Protein AF-D5QD76-F1 (afdb_monomer_lite)

Organism: NCBI:txid714995

pLDDT: mean 94.99, std 6.22, range [57.44, 98.19]

Sequence (59 aa):
MEAEIEHLRTALADPGLYARDPNAFTSTTRKLEDAQARLTAAEERWLELEMLRESLKSN

InterPro domains:
  IPR032524 ABC transporter Uup, C-terminal [PF16326] (1-50)
  IPR037118 Valyl-tRNA synthetase, tRNA-binding arm superfamily [G3DSA:1.10.287.380] (1-55)

Foldseek 3Di:
DVVLLVVLVVCLPPPCCCVVPVPSNVVSVVVNVVVVVVVVVVVVVVVVVVVVVVVVVVD

Secondary structure (DSSP, 8-state):
-HHHHHHHHHHHT-TTHHHH-HHHHHHHHHHHHHHHHHHHHHHHHHHHHHHHHHHHH--

Radius of gyration: 17.56 Å; chains: 1; bounding box: 29×13×54 Å

Structure (mmCIF, N/CA/C/O backbone):
data_AF-D5QD76-F1
#
_entry.id   AF-D5QD76-F1
#
loop_
_atom_site.group_PDB
_atom_site.id
_atom_site.type_symbol
_atom_site.label_atom_id
_atom_site.label_alt_id
_atom_site.label_comp_id
_atom_site.label_asym_id
_atom_site.label_entity_id
_atom_site.label_seq_id
_atom_site.pdbx_PDB_ins_code
_atom_site.Cartn_x
_atom_site.Cartn_y
_atom_site.Cartn_z
_atom_site.occupancy
_atom_site.B_iso_or_equiv
_atom_site.auth_seq_id
_atom_site.auth_comp_id
_atom_site.auth_asym_id
_atom_site.auth_atom_id
_atom_site.pdbx_PDB_model_num
ATOM 1 N N . MET A 1 1 ? -6.260 -5.190 -9.514 1.00 77.19 1 MET A N 1
ATOM 2 C CA . MET A 1 1 ? -5.277 -4.801 -8.477 1.00 77.19 1 MET A CA 1
ATOM 3 C C . MET A 1 1 ? -5.659 -3.459 -7.868 1.00 77.19 1 MET A C 1
ATOM 5 O O . MET A 1 1 ? -5.834 -3.401 -6.664 1.00 77.19 1 MET A O 1
ATOM 9 N N . GLU A 1 2 ? -5.928 -2.424 -8.664 1.00 88.88 2 GLU A N 1
ATOM 10 C CA . GLU A 1 2 ? -6.368 -1.109 -8.153 1.00 88.88 2 GLU A CA 1
ATOM 11 C C . GLU A 1 2 ? -7.681 -1.153 -7.350 1.00 88.88 2 GLU A C 1
ATOM 13 O O . GLU A 1 2 ? -7.740 -0.634 -6.243 1.00 88.88 2 GLU A O 1
ATOM 18 N N . ALA A 1 3 ? -8.712 -1.853 -7.837 1.00 94.56 3 ALA A N 1
ATOM 19 C CA . ALA A 1 3 ? -9.977 -1.991 -7.101 1.00 94.56 3 ALA A CA 1
ATOM 20 C C . ALA A 1 3 ? -9.819 -2.699 -5.736 1.00 94.56 3 ALA A C 1
ATOM 22 O O . ALA A 1 3 ? -10.536 -2.397 -4.785 1.00 94.56 3 ALA A O 1
ATOM 23 N N . GLU A 1 4 ? -8.863 -3.628 -5.628 1.00 94.75 4 GLU A N 1
ATOM 24 C CA . GLU A 1 4 ? -8.521 -4.302 -4.369 1.00 94.75 4 GLU A CA 1
ATOM 25 C C . GLU A 1 4 ? -7.825 -3.326 -3.408 1.00 94.75 4 GLU A C 1
ATOM 27 O O . GLU A 1 4 ? -8.194 -3.249 -2.240 1.00 94.75 4 GLU A O 1
ATOM 32 N N . ILE A 1 5 ? -6.877 -2.530 -3.913 1.00 97.38 5 ILE A N 1
ATOM 33 C CA . ILE A 1 5 ? -6.184 -1.472 -3.162 1.00 97.38 5 ILE A CA 1
ATOM 34 C C . ILE A 1 5 ? -7.186 -0.451 -2.609 1.00 97.38 5 ILE A C 1
ATOM 36 O O . ILE A 1 5 ? -7.129 -0.122 -1.427 1.00 97.38 5 ILE A O 1
ATOM 40 N N . GLU A 1 6 ? -8.131 0.012 -3.425 1.00 97.44 6 GLU A N 1
ATOM 41 C CA . GLU A 1 6 ? -9.149 0.978 -2.996 1.00 97.44 6 GLU A CA 1
ATOM 42 C C . GLU A 1 6 ? -10.111 0.395 -1.954 1.00 97.44 6 GLU A C 1
ATOM 44 O O . GLU A 1 6 ? -10.460 1.060 -0.974 1.00 97.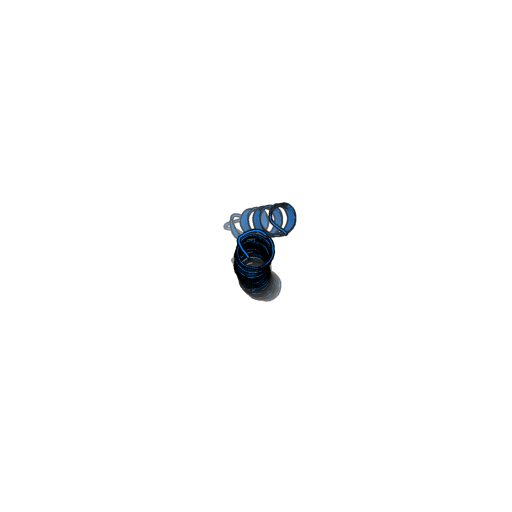44 6 GLU A O 1
ATOM 49 N N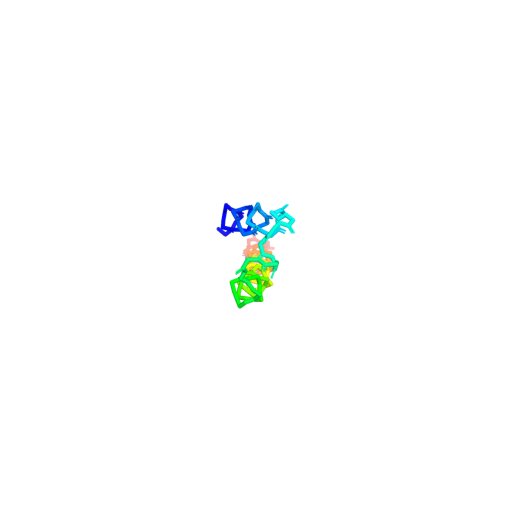 . HIS A 1 7 ? -10.478 -0.881 -2.091 1.00 96.06 7 HIS A N 1
ATOM 50 C CA . HIS A 1 7 ? -11.272 -1.569 -1.078 1.00 96.06 7 HIS A CA 1
ATOM 51 C C . HIS A 1 7 ? -10.525 -1.678 0.264 1.00 96.06 7 HIS A C 1
ATOM 53 O O . HIS A 1 7 ? -11.087 -1.367 1.315 1.00 96.06 7 HIS A O 1
ATOM 59 N N . LEU A 1 8 ? -9.245 -2.059 0.236 1.00 97.25 8 LEU A N 1
ATOM 60 C CA . LEU A 1 8 ? -8.402 -2.166 1.431 1.00 97.25 8 LEU A CA 1
ATOM 61 C C . LEU A 1 8 ? -8.163 -0.798 2.090 1.00 97.25 8 LEU A C 1
ATOM 63 O O . LEU A 1 8 ? -8.225 -0.687 3.313 1.00 97.25 8 LEU A O 1
ATOM 67 N N . ARG A 1 9 ? -7.959 0.261 1.295 1.00 97.06 9 ARG A N 1
ATOM 68 C CA . ARG A 1 9 ? -7.868 1.649 1.782 1.00 97.06 9 ARG A CA 1
ATOM 69 C C . ARG A 1 9 ? -9.150 2.097 2.464 1.00 97.06 9 ARG A C 1
ATOM 71 O O . ARG A 1 9 ? -9.090 2.670 3.545 1.00 97.06 9 ARG A O 1
ATOM 78 N N . THR A 1 10 ? -10.299 1.794 1.865 1.00 96.88 10 THR A N 1
ATOM 79 C CA . THR A 1 10 ? -11.609 2.108 2.449 1.00 96.88 10 THR A CA 1
ATOM 80 C C . THR A 1 10 ? -11.797 1.400 3.789 1.00 96.88 10 THR A C 1
ATOM 82 O O . THR A 1 10 ? -12.262 2.013 4.745 1.00 96.88 10 THR A O 1
ATOM 85 N N . ALA A 1 11 ? -11.389 0.132 3.891 1.00 94.62 11 ALA A N 1
ATOM 86 C CA . ALA A 1 11 ? -11.437 -0.604 5.150 1.00 94.62 11 ALA A CA 1
ATOM 87 C C . ALA A 1 11 ? -10.522 0.021 6.220 1.00 94.62 11 ALA A C 1
ATOM 89 O O . ALA A 1 11 ? -10.947 0.196 7.357 1.00 94.62 11 ALA A O 1
ATOM 90 N N . LEU A 1 12 ? -9.294 0.414 5.863 1.00 95.88 12 LEU A N 1
ATOM 91 C CA . LEU A 1 12 ? -8.361 1.080 6.785 1.00 95.88 12 LEU A CA 1
ATOM 92 C C . LEU A 1 12 ? -8.774 2.509 7.157 1.00 95.88 12 LEU A C 1
ATOM 94 O O . LEU A 1 12 ? -8.306 3.028 8.169 1.00 95.88 12 LEU A O 1
ATOM 98 N N . ALA A 1 13 ? -9.646 3.137 6.369 1.00 96.38 13 ALA A N 1
ATOM 99 C CA . ALA A 1 13 ? -10.205 4.448 6.670 1.00 96.38 13 ALA A CA 1
ATOM 100 C C . ALA A 1 13 ? -11.283 4.411 7.769 1.00 96.38 13 ALA A C 1
ATOM 102 O O . ALA A 1 13 ? -11.660 5.477 8.250 1.00 96.38 13 ALA A O 1
ATOM 103 N N . ASP A 1 14 ? -11.770 3.232 8.188 1.00 95.00 14 ASP A N 1
ATOM 104 C CA . ASP A 1 14 ? -12.645 3.100 9.362 1.00 95.00 14 ASP A CA 1
ATOM 105 C C . ASP A 1 14 ? -11.837 3.391 10.648 1.00 95.00 14 ASP A C 1
ATOM 107 O O . ASP A 1 14 ? -11.026 2.558 11.071 1.00 95.00 14 ASP A O 1
ATOM 111 N N . PRO A 1 15 ? -12.065 4.536 11.326 1.00 91.62 15 PRO A N 1
ATOM 112 C CA . PRO A 1 15 ? -11.313 4.908 12.525 1.00 91.62 15 PRO A CA 1
ATOM 113 C C . PRO A 1 15 ? -11.605 3.980 13.714 1.00 91.62 15 PRO A C 1
ATOM 115 O O . PRO A 1 15 ? -10.826 3.925 14.665 1.00 91.62 15 PRO A O 1
ATOM 118 N N . GLY A 1 16 ? -12.719 3.242 13.676 1.00 95.12 16 GLY A N 1
ATOM 119 C CA . GLY A 1 16 ? -13.084 2.263 14.689 1.00 95.12 16 GLY A CA 1
ATOM 120 C C . GLY A 1 16 ? -12.453 0.891 14.467 1.00 95.12 16 GLY A C 1
ATOM 121 O O . GLY A 1 16 ? -12.478 0.077 15.390 1.00 95.12 16 GLY A O 1
ATOM 122 N N . LEU A 1 17 ? -11.878 0.615 13.290 1.00 92.69 17 LEU A N 1
ATOM 123 C CA . LEU A 1 17 ? -11.398 -0.722 12.931 1.00 92.69 17 LEU A CA 1
ATOM 124 C C . LEU A 1 17 ? -10.307 -1.214 13.879 1.00 92.69 17 LEU A C 1
ATOM 126 O O . LEU A 1 17 ? -10.396 -2.334 14.366 1.00 92.69 17 LEU A O 1
ATOM 130 N N . TYR A 1 18 ? -9.321 -0.374 14.198 1.00 90.38 18 TYR A N 1
ATOM 131 C CA . TYR A 1 18 ? -8.241 -0.767 15.104 1.00 90.38 18 TYR A CA 1
ATOM 132 C C . TYR A 1 18 ? -8.748 -1.050 16.525 1.00 90.38 18 TYR A C 1
ATOM 134 O O . TYR A 1 18 ? -8.320 -2.009 17.155 1.00 90.38 18 TYR A O 1
ATOM 142 N N . ALA A 1 19 ? -9.692 -0.246 17.022 1.00 95.62 19 ALA A N 1
ATOM 143 C CA . ALA A 1 19 ? -10.281 -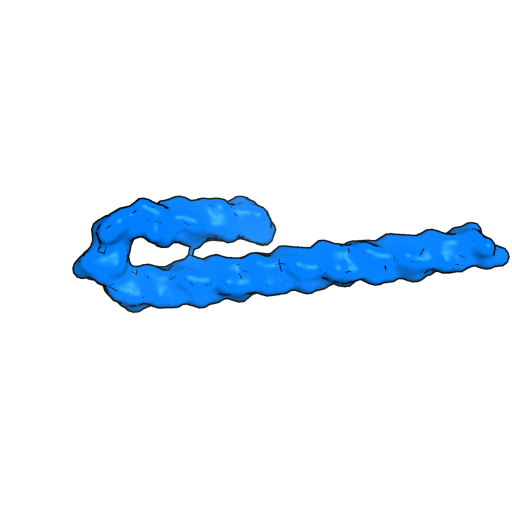0.449 18.344 1.00 95.62 19 ALA A CA 1
ATOM 144 C C . ALA A 1 19 ? -11.169 -1.706 18.410 1.00 95.62 19 ALA A C 1
ATOM 146 O O . ALA A 1 19 ? -11.216 -2.366 19.446 1.0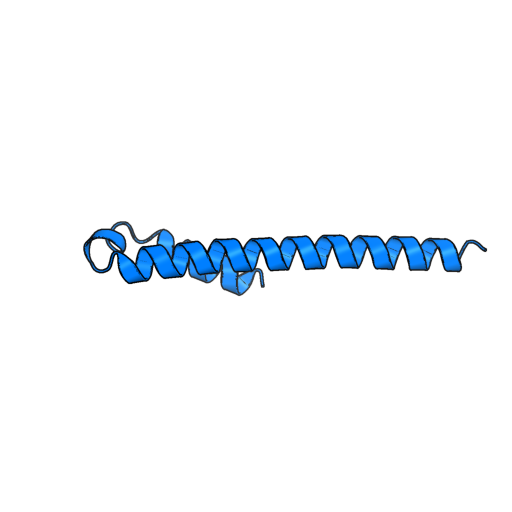0 95.62 19 ALA A O 1
ATOM 147 N N . ARG A 1 20 ? -11.870 -2.039 17.317 1.00 96.81 20 ARG A N 1
ATOM 148 C CA . ARG A 1 20 ? -12.732 -3.229 17.221 1.00 96.81 20 ARG A CA 1
ATOM 149 C C . ARG A 1 20 ? -11.934 -4.509 16.996 1.00 96.81 20 ARG A C 1
ATOM 151 O O . ARG A 1 20 ? -12.255 -5.530 17.595 1.00 96.81 20 ARG A O 1
ATOM 158 N N . ASP A 1 21 ? -10.946 -4.4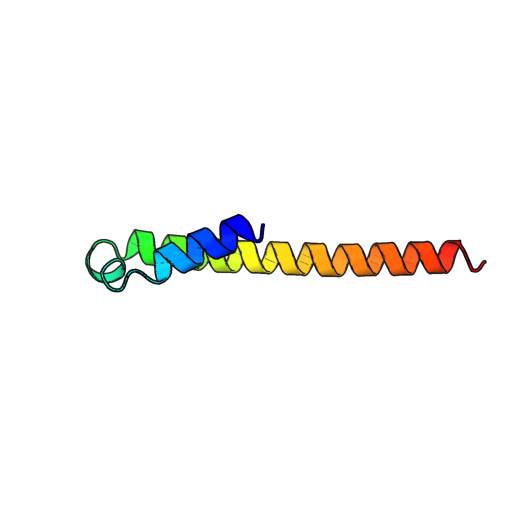56 16.108 1.00 96.81 21 ASP A N 1
ATOM 159 C CA . ASP A 1 21 ? -10.160 -5.609 15.680 1.00 96.81 21 ASP A CA 1
ATOM 160 C C . ASP A 1 21 ? -8.754 -5.192 15.176 1.00 96.81 21 ASP A C 1
ATOM 162 O O . ASP A 1 21 ? -8.538 -4.956 13.978 1.00 96.81 21 ASP A O 1
ATOM 166 N N . PRO A 1 22 ? -7.756 -5.140 16.080 1.00 95.94 22 PRO A N 1
ATOM 167 C CA . PRO A 1 22 ? -6.367 -4.840 15.728 1.00 95.94 22 PRO A CA 1
ATOM 168 C C . PRO A 1 22 ? -5.747 -5.843 14.741 1.00 95.94 22 PRO A C 1
ATOM 170 O O . PRO A 1 22 ? -4.869 -5.483 13.947 1.00 95.94 22 PRO A O 1
ATOM 173 N N . ASN A 1 23 ? -6.189 -7.105 14.775 1.00 97.31 23 ASN A N 1
ATOM 174 C CA . ASN A 1 23 ? -5.679 -8.148 13.887 1.00 97.31 23 ASN A CA 1
ATOM 175 C C . ASN A 1 23 ? -6.194 -7.934 12.464 1.00 97.31 23 ASN A C 1
ATOM 177 O O . ASN A 1 23 ? -5.416 -8.037 11.512 1.00 97.31 23 ASN A O 1
ATOM 181 N N . ALA A 1 24 ? -7.475 -7.586 12.312 1.00 95.81 24 ALA A N 1
ATOM 182 C CA . ALA A 1 24 ? -8.042 -7.212 11.023 1.00 95.81 24 ALA A CA 1
ATOM 183 C C . ALA A 1 24 ? -7.359 -5.967 10.452 1.00 95.81 24 ALA A C 1
ATOM 185 O O . ALA A 1 24 ? -7.008 -5.975 9.273 1.00 95.81 24 ALA A O 1
ATOM 186 N N . PHE A 1 25 ? -7.097 -4.941 11.270 1.00 96.81 25 PHE A N 1
ATOM 187 C CA . PHE A 1 25 ? -6.339 -3.764 10.837 1.00 96.81 25 PHE A CA 1
ATOM 188 C C . PHE A 1 25 ? -4.954 -4.162 10.310 1.00 96.81 25 PHE A C 1
ATOM 190 O O . PHE A 1 25 ? -4.632 -3.905 9.154 1.00 96.81 25 PHE A O 1
ATOM 197 N N . THR A 1 26 ? -4.173 -4.894 11.111 1.00 97.31 26 THR A N 1
ATOM 198 C CA . THR A 1 26 ? -2.817 -5.334 10.739 1.00 97.31 26 THR A CA 1
ATOM 199 C C . THR A 1 26 ? -2.818 -6.197 9.473 1.00 97.31 26 THR A C 1
ATOM 201 O O . THR A 1 26 ? -1.981 -6.019 8.588 1.00 97.31 26 THR A O 1
ATOM 204 N N . SER A 1 27 ? -3.771 -7.127 9.353 1.00 97.94 27 SER A N 1
ATOM 205 C CA . SER A 1 27 ? -3.914 -7.972 8.164 1.00 97.94 27 SER A CA 1
ATOM 206 C C . SER A 1 27 ? -4.279 -7.156 6.924 1.00 97.94 27 SER A C 1
ATOM 208 O O . SER A 1 27 ? -3.733 -7.406 5.851 1.00 97.94 27 SER A O 1
ATOM 210 N N . THR A 1 28 ? -5.175 -6.180 7.063 1.00 97.56 28 THR A N 1
ATOM 211 C CA . THR A 1 28 ? -5.615 -5.312 5.963 1.00 97.56 28 THR A CA 1
ATOM 212 C C . THR A 1 28 ? -4.479 -4.403 5.499 1.00 97.56 28 THR A C 1
ATOM 214 O O . THR A 1 28 ? -4.269 -4.281 4.295 1.00 97.56 28 THR A O 1
ATOM 217 N N . THR A 1 29 ? -3.683 -3.859 6.425 1.00 97.50 29 THR A N 1
ATOM 218 C CA . THR A 1 29 ? -2.470 -3.088 6.111 1.00 97.50 29 THR A CA 1
ATOM 219 C C . THR A 1 29 ? -1.467 -3.920 5.321 1.00 97.50 29 THR A C 1
ATOM 221 O O . THR A 1 29 ? -1.052 -3.500 4.247 1.00 97.50 29 THR A O 1
ATOM 224 N N . ARG A 1 30 ? -1.146 -5.140 5.774 1.00 98.19 30 ARG A N 1
ATOM 225 C CA . ARG A 1 30 ? -0.215 -6.015 5.040 1.00 98.19 30 ARG A CA 1
ATOM 226 C C . ARG A 1 30 ? -0.731 -6.360 3.641 1.00 98.19 30 ARG A C 1
ATOM 228 O O . ARG A 1 30 ? 0.014 -6.303 2.673 1.00 98.19 30 ARG A O 1
ATOM 235 N N . LYS A 1 31 ? -2.025 -6.675 3.516 1.00 98.06 31 LYS A N 1
ATOM 236 C CA . LYS A 1 31 ? -2.645 -6.939 2.207 1.00 98.06 31 LYS A CA 1
ATOM 237 C C . LYS A 1 31 ? -2.554 -5.730 1.276 1.00 98.06 31 LYS A C 1
ATOM 239 O O . LYS A 1 31 ? -2.384 -5.919 0.075 1.00 98.06 31 LYS A O 1
ATOM 244 N N . LEU A 1 32 ? -2.683 -4.515 1.814 1.00 98.19 32 LEU A N 1
ATOM 245 C CA . LEU A 1 32 ? -2.566 -3.281 1.041 1.00 98.19 32 LEU A CA 1
ATOM 246 C C . LEU A 1 32 ? -1.139 -3.089 0.518 1.00 98.19 32 LEU A C 1
ATOM 248 O O . LEU A 1 32 ? -0.974 -2.827 -0.673 1.00 98.19 32 LEU A O 1
ATOM 252 N N . GLU A 1 33 ? -0.138 -3.271 1.381 1.00 98.12 33 GLU A N 1
ATOM 253 C CA . GLU A 1 33 ? 1.284 -3.215 1.014 1.00 98.12 33 GLU A CA 1
ATOM 254 C C . GLU A 1 33 ? 1.607 -4.235 -0.086 1.00 98.12 33 GLU A C 1
ATOM 256 O O . GLU A 1 33 ? 2.153 -3.876 -1.131 1.00 98.12 33 GLU A O 1
ATOM 261 N N . ASP A 1 34 ? 1.176 -5.488 0.092 1.00 98.06 34 ASP A N 1
ATOM 262 C CA . ASP A 1 34 ? 1.367 -6.546 -0.900 1.00 98.06 34 ASP A CA 1
ATOM 263 C C . ASP A 1 34 ? 0.684 -6.196 -2.231 1.00 98.06 34 ASP A C 1
ATOM 265 O O . ASP A 1 34 ? 1.244 -6.415 -3.305 1.00 98.06 34 ASP A O 1
ATOM 269 N N . ALA A 1 35 ? -0.538 -5.658 -2.193 1.00 97.81 35 ALA A N 1
ATOM 270 C CA . ALA A 1 35 ? -1.275 -5.294 -3.400 1.00 97.81 35 ALA A CA 1
ATOM 271 C C . ALA A 1 35 ? -0.608 -4.151 -4.174 1.00 97.81 35 ALA A C 1
ATOM 273 O O . ALA A 1 35 ? -0.551 -4.210 -5.405 1.00 97.81 35 ALA A O 1
ATOM 274 N N . GLN A 1 36 ? -0.069 -3.154 -3.471 1.00 97.88 36 GLN A N 1
ATOM 275 C CA . GLN A 1 36 ? 0.689 -2.058 -4.074 1.00 97.88 36 GLN A CA 1
ATOM 276 C C . GLN A 1 36 ? 2.007 -2.549 -4.676 1.00 97.88 36 GLN A C 1
ATOM 278 O O . GLN A 1 36 ? 2.289 -2.232 -5.828 1.00 97.88 36 GLN A O 1
ATOM 283 N N . ALA A 1 37 ? 2.751 -3.406 -3.972 1.00 97.94 37 ALA A N 1
ATOM 284 C CA . ALA A 1 37 ? 3.979 -3.997 -4.503 1.00 97.94 37 ALA A CA 1
ATOM 285 C C . ALA A 1 37 ? 3.722 -4.810 -5.785 1.00 97.94 37 ALA A C 1
ATOM 287 O O . ALA A 1 37 ? 4.466 -4.700 -6.760 1.00 97.94 37 ALA A O 1
ATOM 288 N N . ARG A 1 38 ? 2.632 -5.591 -5.823 1.00 97.38 38 ARG A N 1
ATOM 289 C CA . ARG A 1 38 ? 2.228 -6.328 -7.031 1.00 97.38 38 ARG A CA 1
ATOM 290 C C . ARG A 1 38 ? 1.879 -5.398 -8.192 1.00 97.38 38 ARG A C 1
ATOM 292 O O . ARG A 1 38 ? 2.169 -5.751 -9.332 1.00 97.38 38 ARG A O 1
ATOM 299 N N . LEU A 1 39 ? 1.213 -4.271 -7.922 1.00 97.38 39 LEU A N 1
ATOM 300 C CA . LEU A 1 39 ? 0.851 -3.301 -8.957 1.00 97.38 39 LEU A CA 1
ATOM 301 C C . LEU A 1 39 ? 2.112 -2.699 -9.581 1.00 97.38 39 LEU A C 1
ATOM 303 O O . LEU A 1 39 ? 2.290 -2.812 -10.789 1.00 97.38 39 LEU A O 1
ATOM 307 N N . THR A 1 40 ? 3.024 -2.187 -8.755 1.00 97.62 40 THR A N 1
ATOM 308 C CA . THR A 1 40 ? 4.293 -1.609 -9.219 1.00 97.62 40 THR A CA 1
ATOM 309 C C . THR A 1 40 ? 5.123 -2.613 -10.014 1.00 97.62 40 THR A C 1
ATOM 311 O O . THR A 1 40 ? 5.575 -2.302 -11.110 1.00 97.62 40 THR A O 1
ATOM 314 N N . ALA A 1 41 ? 5.247 -3.856 -9.540 1.00 97.56 41 ALA A N 1
ATOM 315 C CA . ALA A 1 41 ? 5.971 -4.890 -10.279 1.00 97.56 41 ALA A CA 1
ATOM 316 C C . ALA A 1 41 ? 5.334 -5.204 -11.649 1.00 97.56 41 ALA A C 1
ATOM 318 O O . ALA A 1 41 ? 6.034 -5.523 -12.612 1.00 97.56 41 ALA A O 1
ATOM 319 N N . ALA A 1 42 ? 4.003 -5.132 -11.755 1.00 97.12 42 ALA A N 1
ATOM 320 C CA . ALA A 1 42 ? 3.309 -5.317 -13.025 1.00 97.12 42 ALA A CA 1
ATOM 321 C C . ALA A 1 42 ? 3.536 -4.133 -13.979 1.00 97.12 42 ALA A C 1
ATOM 323 O O . ALA A 1 42 ? 3.741 -4.355 -15.172 1.00 97.12 42 ALA A O 1
ATOM 324 N N . GLU A 1 43 ? 3.539 -2.903 -13.461 1.00 97.69 43 GLU A N 1
ATOM 325 C CA . GLU A 1 43 ? 3.832 -1.684 -14.225 1.00 97.69 43 GLU A CA 1
ATOM 326 C C . GLU A 1 43 ? 5.270 -1.689 -14.759 1.00 97.69 43 GLU A C 1
ATOM 328 O O . GLU A 1 43 ? 5.488 -1.471 -15.950 1.00 97.69 43 GLU A O 1
ATOM 333 N N . GLU A 1 44 ? 6.249 -2.027 -13.916 1.00 97.69 44 GLU A N 1
ATOM 334 C CA . GLU A 1 44 ? 7.657 -2.158 -14.310 1.00 97.69 44 GLU A CA 1
ATOM 335 C C . GLU A 1 44 ? 7.842 -3.217 -15.397 1.00 97.69 44 GLU A C 1
ATOM 337 O O . GLU A 1 44 ? 8.492 -2.972 -16.416 1.00 97.69 44 GLU A O 1
ATOM 342 N N . ARG A 1 45 ? 7.215 -4.384 -15.227 1.00 96.94 45 ARG A N 1
ATOM 343 C CA . ARG A 1 45 ? 7.290 -5.459 -16.217 1.00 96.94 45 ARG A CA 1
ATOM 344 C C . ARG A 1 45 ? 6.628 -5.078 -17.535 1.00 96.94 45 ARG A C 1
ATOM 346 O O . ARG A 1 45 ? 7.103 -5.475 -18.597 1.00 96.94 45 ARG A O 1
ATOM 353 N N . TRP A 1 46 ? 5.534 -4.326 -17.487 1.00 97.38 46 TRP A N 1
ATOM 354 C CA . TRP A 1 46 ? 4.899 -3.813 -18.694 1.00 97.38 46 TRP A CA 1
ATOM 355 C C . TRP A 1 46 ? 5.829 -2.849 -19.442 1.00 97.38 46 TRP A C 1
ATOM 357 O O . TRP A 1 46 ? 6.014 -3.009 -20.648 1.00 97.38 46 TRP A O 1
ATOM 367 N N . LEU A 1 47 ? 6.480 -1.922 -18.731 1.00 97.75 47 LEU A N 1
ATOM 368 C CA . LEU A 1 47 ? 7.465 -1.008 -19.317 1.00 97.75 47 LEU A CA 1
ATOM 369 C C . LEU A 1 47 ? 8.661 -1.755 -19.925 1.00 97.75 47 LEU A C 1
ATOM 371 O O . LEU A 1 47 ? 9.078 -1.434 -21.036 1.00 97.75 47 LEU A O 1
ATOM 375 N N . GLU A 1 48 ? 9.195 -2.769 -19.241 1.00 97.00 48 GLU A N 1
ATOM 376 C CA . GLU A 1 48 ? 10.287 -3.608 -19.755 1.00 97.00 48 GLU A CA 1
ATOM 377 C C . GLU A 1 48 ? 9.904 -4.304 -21.069 1.00 97.00 48 GLU A C 1
ATOM 379 O O . GLU A 1 48 ? 10.651 -4.258 -22.052 1.00 97.00 48 GLU A O 1
ATOM 384 N N . LEU A 1 49 ? 8.716 -4.911 -21.110 1.00 97.38 49 LEU A N 1
ATOM 385 C CA . LEU A 1 49 ? 8.202 -5.577 -22.306 1.00 97.38 49 LEU A CA 1
ATOM 386 C C . LEU A 1 49 ? 7.978 -4.596 -23.456 1.00 97.38 49 LEU A C 1
ATOM 388 O O . LEU A 1 49 ? 8.269 -4.923 -24.608 1.00 97.38 49 LEU A O 1
ATOM 392 N N . GLU A 1 50 ? 7.490 -3.397 -23.154 1.00 96.88 50 GLU A N 1
ATOM 393 C CA . GLU A 1 50 ? 7.287 -2.351 -24.147 1.00 96.88 50 GLU A CA 1
ATOM 394 C C . GLU A 1 50 ? 8.622 -1.874 -24.738 1.00 96.88 50 GLU A C 1
ATOM 396 O O . GLU A 1 50 ? 8.756 -1.788 -25.959 1.00 96.88 50 GLU A O 1
ATOM 401 N N . MET A 1 51 ? 9.647 -1.667 -23.905 1.00 96.19 51 MET A N 1
ATOM 402 C CA . MET A 1 51 ? 10.998 -1.333 -24.372 1.00 96.19 51 MET A CA 1
ATOM 403 C C . MET A 1 51 ? 11.591 -2.437 -25.256 1.00 96.19 51 MET A C 1
ATOM 405 O O . MET A 1 51 ? 12.157 -2.145 -26.312 1.00 96.19 51 MET A O 1
ATOM 409 N N . LEU A 1 52 ? 11.435 -3.708 -24.867 1.00 96.12 52 LEU A N 1
ATOM 410 C CA . LEU A 1 52 ? 11.895 -4.844 -25.671 1.00 96.12 52 LEU A CA 1
ATOM 411 C C . LEU A 1 52 ? 11.174 -4.895 -27.024 1.00 96.12 52 LEU A C 1
ATOM 413 O O . LEU A 1 52 ? 11.809 -5.100 -28.058 1.00 96.12 52 LEU A O 1
ATOM 417 N N . ARG A 1 53 ? 9.857 -4.671 -27.032 1.00 96.12 53 ARG A N 1
ATOM 418 C CA . ARG A 1 53 ? 9.053 -4.627 -28.256 1.00 96.12 53 ARG A CA 1
ATOM 419 C C . ARG A 1 53 ? 9.530 -3.530 -29.205 1.00 96.12 53 ARG A C 1
ATOM 421 O O . ARG A 1 53 ? 9.665 -3.787 -30.397 1.00 96.12 53 ARG A O 1
ATOM 428 N N . GLU A 1 54 ? 9.770 -2.323 -28.703 1.00 94.75 54 GLU A N 1
ATOM 429 C CA . GLU A 1 54 ? 10.244 -1.207 -29.531 1.00 94.75 54 GLU A CA 1
ATOM 430 C C . GLU A 1 54 ? 11.670 -1.437 -30.056 1.00 94.75 54 GLU A C 1
ATOM 432 O O . GLU A 1 54 ? 11.948 -1.147 -31.222 1.00 94.75 54 GLU A O 1
ATOM 437 N N . SER A 1 55 ? 12.543 -2.050 -29.249 1.00 94.75 55 SER A N 1
ATOM 438 C CA . SER A 1 55 ? 13.883 -2.480 -29.672 1.00 94.75 55 SER A CA 1
ATOM 439 C C . SER A 1 55 ? 13.834 -3.494 -30.823 1.00 94.75 55 SER A C 1
ATOM 441 O O . SER A 1 55 ? 14.558 -3.350 -31.805 1.00 94.75 55 SER A O 1
ATOM 443 N N . LEU A 1 56 ? 12.929 -4.479 -30.753 1.00 94.06 56 LEU A N 1
ATOM 444 C CA . LEU A 1 56 ? 12.742 -5.481 -31.809 1.00 94.06 56 LEU A CA 1
ATOM 445 C C . LEU A 1 56 ? 12.123 -4.914 -33.094 1.00 94.06 56 LEU A C 1
ATOM 447 O O . LEU A 1 56 ? 12.358 -5.465 -34.161 1.00 94.06 56 LEU A O 1
ATOM 451 N N . LYS A 1 57 ? 11.311 -3.853 -33.007 1.00 90.81 57 LYS A N 1
ATOM 452 C CA . LYS A 1 57 ? 10.708 -3.198 -34.183 1.00 90.81 57 LYS A CA 1
ATOM 453 C C . LYS A 1 57 ? 11.655 -2.240 -34.902 1.00 90.81 57 LYS A C 1
ATOM 455 O O . LYS A 1 57 ? 11.458 -1.979 -36.083 1.00 90.81 57 LYS A O 1
ATOM 460 N N . SER A 1 58 ? 12.608 -1.656 -34.178 1.00 79.69 58 SER A N 1
ATOM 461 C CA . SER A 1 58 ? 13.527 -0.633 -34.700 1.00 79.69 58 SER A CA 1
ATOM 462 C C . SER A 1 58 ? 14.802 -1.223 -35.322 1.00 79.69 58 SER A C 1
ATOM 464 O O . SER A 1 58 ? 15.723 -0.474 -3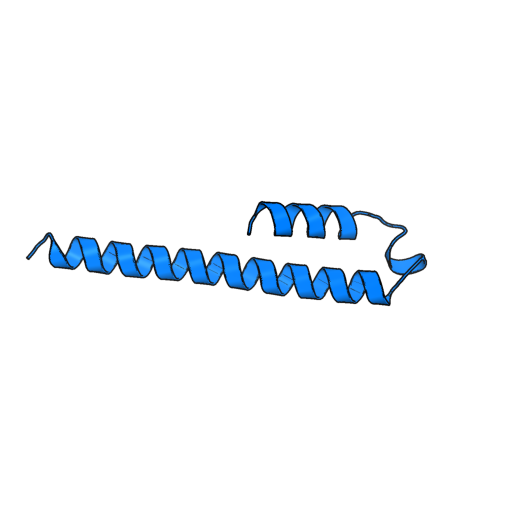5.643 1.00 79.69 58 SER A O 1
ATOM 466 N N . ASN A 1 59 ? 14.858 -2.549 -35.462 1.00 57.44 59 ASN A N 1
ATOM 467 C CA . ASN A 1 59 ? 15.966 -3.342 -35.995 1.00 57.44 59 ASN A CA 1
ATOM 468 C C . ASN A 1 59 ? 15.490 -4.075 -37.255 1.00 57.44 59 ASN A C 1
ATOM 470 O O . ASN A 1 59 ? 16.232 -4.078 -38.259 1.00 57.44 59 ASN A O 1
#